Protein AF-A0A522NFS5-F1 (afdb_monomer_lite)

Secondary structure (DSSP, 8-state):
-PPPEEESS--HHHHHHSPEEEEEEPPB-SSS-B-PPTT-----TTPBSS---TTEEEEESS-----SS----S-----EEEEEEEB-HHHHHSS-------GGGHHHHHHTT-B---SGGG-S-EEEEEEEESPPBPTT---

Radius of gyration: 15.47 Å; chains: 1; bounding box: 40×34×40 Å

Sequence (143 aa):
MLTPHAIDDPDPQLLAQAPPFYVLSFPSDGHGGWVLPTGYSPQCDPCLGVPVPPYHDHLLTGAPGLGTQGTSGRDYTAPWRIVLMVYSPSYVSGGQFVPVTSDEDLPAAIAAHEFLPIGPGGSAELPLPVVLICPLVSPSASR

Structure (mmCIF, N/CA/C/O backbone):
data_AF-A0A522NFS5-F1
#
_entry.id   AF-A0A522NFS5-F1
#
loop_
_atom_site.group_PDB
_atom_site.id
_atom_site.type_symbol
_atom_site.label_atom_id
_atom_site.label_alt_id
_atom_site.label_comp_id
_atom_site.label_asym_id
_atom_site.label_entity_id
_atom_site.label_seq_id
_atom_site.pdbx_PDB_ins_code
_atom_site.Cartn_x
_atom_site.Cartn_y
_atom_site.Cartn_z
_atom_site.occupancy
_atom_site.B_iso_or_equiv
_atom_site.auth_seq_id
_atom_site.auth_comp_id
_atom_site.auth_asym_id
_ato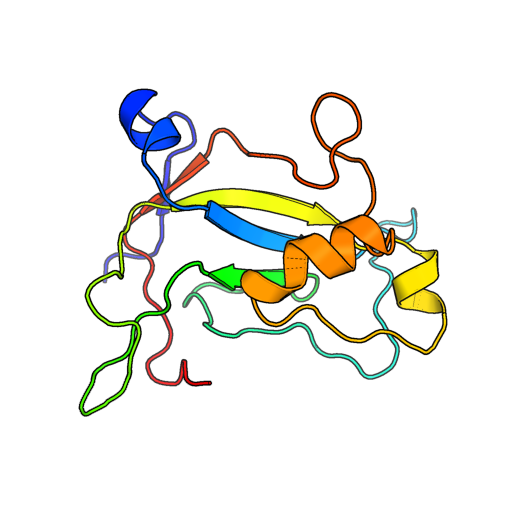m_site.auth_atom_id
_atom_site.pdbx_PDB_model_num
ATOM 1 N N . MET A 1 1 ? -26.521 8.539 1.605 1.00 44.56 1 MET A N 1
ATOM 2 C CA . MET A 1 1 ? -25.493 7.495 1.802 1.00 44.56 1 MET A CA 1
ATOM 3 C C . MET A 1 1 ? -24.297 8.162 2.453 1.00 44.56 1 MET A C 1
ATOM 5 O O . MET A 1 1 ? -23.943 9.244 2.006 1.00 44.56 1 MET A O 1
ATOM 9 N N . LEU A 1 2 ? -23.747 7.583 3.521 1.00 50.16 2 LEU A N 1
ATOM 10 C CA . LEU A 1 2 ? -22.490 8.045 4.112 1.00 50.16 2 LEU A CA 1
ATOM 11 C C . LEU A 1 2 ? -21.360 7.561 3.201 1.00 50.16 2 LEU A C 1
ATOM 13 O O . LEU A 1 2 ? -21.224 6.359 2.989 1.00 50.16 2 LEU A O 1
ATOM 17 N N . THR A 1 3 ? -20.625 8.485 2.594 1.00 55.72 3 THR A N 1
ATOM 18 C CA . THR A 1 3 ? -19.422 8.165 1.821 1.00 55.72 3 THR A CA 1
ATOM 19 C C . THR A 1 3 ? -18.258 7.879 2.775 1.00 55.72 3 THR A C 1
ATOM 21 O O . THR A 1 3 ? -18.253 8.420 3.889 1.00 55.72 3 THR A O 1
ATOM 24 N N . PRO A 1 4 ? -17.264 7.068 2.363 1.00 65.94 4 PRO A N 1
ATOM 25 C CA . PRO A 1 4 ? -16.008 6.969 3.098 1.00 65.94 4 PRO A CA 1
ATOM 26 C C . PRO A 1 4 ? -15.458 8.374 3.343 1.00 65.94 4 PRO A C 1
ATOM 28 O O . PRO A 1 4 ? -15.488 9.211 2.437 1.00 65.94 4 PRO A O 1
ATOM 31 N N . HIS A 1 5 ? -15.003 8.647 4.561 1.00 72.00 5 HIS A N 1
ATOM 32 C CA . HIS A 1 5 ? -14.402 9.935 4.889 1.00 72.00 5 HIS A CA 1
ATOM 33 C C . HIS A 1 5 ? -13.137 9.756 5.712 1.00 72.00 5 HIS A C 1
ATOM 35 O O . HIS A 1 5 ? -13.053 8.884 6.579 1.00 72.00 5 HIS A O 1
ATOM 41 N N . ALA A 1 6 ? -12.151 10.582 5.383 1.00 81.88 6 ALA A N 1
ATOM 42 C CA . ALA A 1 6 ? -10.896 10.682 6.097 1.00 81.88 6 ALA A CA 1
ATOM 43 C C . ALA A 1 6 ? -11.047 11.663 7.264 1.00 81.88 6 ALA A C 1
ATOM 45 O O . ALA A 1 6 ? -11.674 12.716 7.128 1.00 81.88 6 ALA A O 1
ATOM 46 N N . ILE A 1 7 ? -10.474 11.299 8.405 1.00 84.38 7 ILE A N 1
ATOM 47 C CA . ILE A 1 7 ? -10.202 12.208 9.512 1.00 84.38 7 ILE A CA 1
ATOM 48 C C . ILE A 1 7 ? -8.702 12.493 9.473 1.00 84.38 7 ILE A C 1
ATOM 50 O O . ILE A 1 7 ? -7.911 11.588 9.739 1.00 84.38 7 ILE A O 1
ATOM 54 N N . ASP A 1 8 ? -8.332 13.729 9.137 1.00 84.50 8 ASP A N 1
ATOM 55 C CA . ASP A 1 8 ? -6.932 14.153 8.962 1.00 84.50 8 ASP A CA 1
ATOM 56 C C . ASP A 1 8 ? -6.224 14.521 10.282 1.00 84.50 8 ASP A C 1
ATOM 58 O O . ASP A 1 8 ? -5.010 14.706 10.302 1.00 84.50 8 ASP A O 1
ATOM 62 N N . ASP A 1 9 ? -6.981 14.627 11.380 1.00 85.75 9 ASP A N 1
ATOM 63 C CA . ASP A 1 9 ? -6.484 14.829 12.750 1.00 85.75 9 ASP A CA 1
ATOM 64 C C . ASP A 1 9 ? -7.288 13.948 13.731 1.00 85.75 9 ASP A C 1
ATOM 66 O O . ASP A 1 9 ? -8.177 14.425 14.446 1.00 85.75 9 ASP A O 1
ATOM 70 N N . PRO A 1 10 ? -7.110 12.616 13.667 1.00 86.88 10 PRO A N 1
ATOM 71 C CA . PRO A 1 10 ? -7.848 11.683 14.504 1.00 86.88 10 PRO A CA 1
ATOM 72 C C . PRO A 1 10 ? -7.355 11.730 15.952 1.00 86.88 10 PRO A C 1
ATOM 74 O O . PRO A 1 10 ? -6.192 12.025 16.225 1.00 86.88 10 PRO A O 1
ATOM 77 N N . ASP A 1 11 ? -8.224 11.340 16.889 1.00 90.88 11 ASP A N 1
ATOM 78 C CA . ASP A 1 11 ? -7.799 11.090 18.266 1.00 90.88 11 ASP A CA 1
ATOM 79 C C . ASP A 1 11 ? -6.581 10.131 18.284 1.00 90.88 11 ASP A C 1
ATOM 81 O O . ASP A 1 11 ? -6.603 9.100 17.601 1.00 90.88 11 ASP A O 1
ATOM 85 N N . PRO A 1 12 ? -5.509 10.425 19.046 1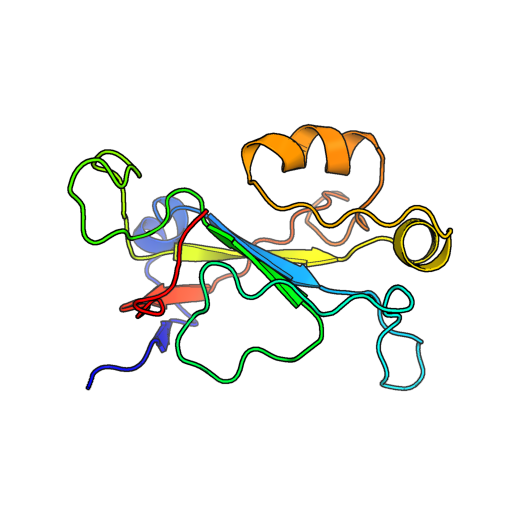.00 89.75 12 PRO A N 1
ATOM 86 C CA . PRO A 1 12 ? -4.301 9.605 19.024 1.00 89.75 12 PRO A CA 1
ATOM 87 C C . PRO A 1 12 ? -4.520 8.145 19.437 1.00 89.75 12 PRO A C 1
ATOM 89 O O . PRO A 1 12 ? -3.823 7.262 18.935 1.00 89.75 12 PRO A O 1
ATOM 92 N N . GLN A 1 13 ? -5.471 7.864 20.338 1.00 88.12 13 GLN A N 1
ATOM 93 C CA . GLN A 1 13 ? -5.798 6.485 20.709 1.00 88.12 13 GLN A CA 1
ATOM 94 C C . GLN A 1 13 ? -6.536 5.778 19.577 1.00 88.12 13 GLN A C 1
ATOM 96 O O . GLN A 1 13 ? -6.249 4.611 19.311 1.00 88.12 13 GLN A O 1
ATOM 101 N N . LEU A 1 14 ? -7.426 6.487 18.876 1.00 86.06 14 LEU A N 1
ATOM 102 C CA . LEU A 1 14 ? -8.085 5.969 17.680 1.00 86.06 14 LEU A CA 1
ATOM 103 C C . LEU A 1 14 ? -7.065 5.595 16.600 1.00 86.06 14 LEU A C 1
ATOM 105 O O . LEU A 1 14 ? -7.097 4.478 16.090 1.00 86.06 14 LEU A O 1
ATOM 109 N N . LEU A 1 15 ? -6.127 6.496 16.294 1.00 87.69 15 LEU A N 1
ATOM 110 C CA . LEU A 1 15 ? -5.072 6.254 15.306 1.00 87.69 15 LEU A CA 1
ATOM 111 C C . LEU A 1 15 ? -4.172 5.069 15.692 1.00 87.69 15 LEU A C 1
ATOM 113 O O . LEU A 1 15 ? -3.775 4.295 14.825 1.00 87.69 15 LEU A O 1
ATOM 117 N N . ALA A 1 16 ? -3.852 4.916 16.980 1.00 86.50 16 ALA A N 1
ATOM 118 C CA . ALA A 1 16 ? -2.985 3.844 17.469 1.00 86.50 16 ALA A CA 1
ATOM 119 C C . ALA A 1 16 ? -3.652 2.457 17.462 1.00 86.50 16 ALA A C 1
ATOM 121 O O . ALA A 1 16 ? -2.955 1.450 17.350 1.00 86.50 16 ALA A O 1
ATOM 122 N N . GLN A 1 17 ? -4.978 2.399 17.609 1.00 85.50 17 GLN A N 1
ATOM 123 C CA . GLN A 1 17 ? -5.742 1.146 17.668 1.00 85.50 17 GLN A CA 1
ATOM 124 C C . GLN A 1 17 ? -6.313 0.723 16.311 1.00 85.50 17 GLN A C 1
ATOM 126 O O . GLN A 1 17 ? -6.649 -0.446 16.131 1.00 85.50 17 GLN A O 1
ATOM 131 N N . ALA A 1 18 ? -6.430 1.659 15.370 1.00 85.38 18 ALA A N 1
ATOM 132 C CA . ALA A 1 18 ? -6.937 1.397 14.034 1.00 85.38 18 ALA A CA 1
ATOM 133 C C . ALA A 1 18 ? -6.055 0.369 13.288 1.00 85.38 18 ALA A C 1
ATOM 135 O O . ALA A 1 18 ? -4.829 0.550 13.213 1.00 85.38 18 ALA A O 1
ATOM 136 N N . PRO A 1 19 ? -6.637 -0.689 12.690 1.00 83.50 19 PRO A N 1
ATOM 137 C CA . PRO A 1 19 ? -5.882 -1.601 11.838 1.00 83.50 19 PRO A CA 1
ATOM 138 C C . PRO A 1 19 ? -5.334 -0.864 10.611 1.00 83.50 19 PRO A C 1
ATOM 140 O O . PRO A 1 19 ? -5.928 0.135 10.180 1.00 83.50 19 PRO A O 1
ATOM 143 N N . PRO A 1 20 ? -4.209 -1.321 10.039 1.00 85.50 20 PRO A N 1
ATOM 144 C CA . PRO A 1 20 ? -3.663 -0.707 8.845 1.00 85.50 20 PRO A CA 1
ATOM 145 C C . PRO A 1 20 ? -4.520 -1.017 7.610 1.00 85.50 20 PRO A C 1
ATOM 147 O O . PRO A 1 20 ? -4.948 -2.140 7.362 1.00 85.50 20 PRO A O 1
ATOM 150 N N . PHE A 1 21 ? -4.718 0.014 6.804 1.00 83.81 21 PHE A N 1
ATOM 151 C CA . PHE A 1 21 ? -5.150 -0.072 5.421 1.00 83.81 21 PHE A CA 1
ATOM 152 C C . PHE A 1 21 ? -3.967 0.347 4.558 1.00 83.81 21 PHE A C 1
ATOM 154 O O . PHE A 1 21 ? -3.519 1.496 4.631 1.00 83.81 21 PHE A O 1
ATOM 161 N N . TYR A 1 22 ? -3.438 -0.584 3.774 1.00 86.69 22 TYR A N 1
ATOM 162 C CA . TYR A 1 22 ? -2.272 -0.319 2.950 1.00 86.69 22 TYR A CA 1
ATOM 163 C C . TYR A 1 22 ? -2.686 0.204 1.580 1.00 86.69 22 TYR A C 1
ATOM 165 O O . TYR A 1 22 ? -3.536 -0.375 0.902 1.00 86.69 22 TYR A O 1
ATOM 173 N N . VAL A 1 23 ? -2.034 1.284 1.166 1.00 87.69 23 VAL A N 1
ATOM 174 C CA . VAL A 1 23 ? -2.084 1.820 -0.193 1.00 87.69 23 VAL A CA 1
ATOM 175 C C . VAL A 1 23 ? -0.726 1.542 -0.824 1.00 87.69 23 VAL A C 1
ATOM 177 O O . VAL A 1 23 ? 0.275 2.111 -0.391 1.00 87.69 23 VAL A O 1
ATOM 180 N N . LEU A 1 24 ? -0.674 0.664 -1.825 1.00 89.44 24 LEU A N 1
ATOM 181 C CA . LEU A 1 24 ? 0.560 0.329 -2.536 1.00 89.44 24 LEU A CA 1
ATOM 182 C C . LEU A 1 24 ? 0.613 1.118 -3.840 1.00 89.44 24 LEU A C 1
ATOM 184 O O . LEU A 1 24 ? -0.034 0.774 -4.824 1.00 89.44 24 LEU A O 1
ATOM 188 N N . SER A 1 25 ? 1.360 2.212 -3.844 1.00 89.38 25 SER A N 1
ATOM 189 C CA . SER A 1 25 ? 1.482 3.097 -4.997 1.00 89.38 25 SER A CA 1
ATOM 190 C C . SER A 1 25 ? 2.569 2.637 -5.959 1.00 89.38 25 SER A C 1
ATOM 192 O O . SER A 1 25 ? 3.599 2.080 -5.571 1.00 89.38 25 SER A O 1
ATOM 194 N N . PHE A 1 26 ? 2.381 2.970 -7.231 1.00 90.19 26 PHE A N 1
ATOM 195 C CA . PHE A 1 26 ? 3.446 2.900 -8.223 1.00 90.19 26 PHE A CA 1
ATOM 196 C C . PHE A 1 26 ? 4.418 4.076 -8.062 1.00 90.19 26 PHE A C 1
ATOM 198 O O . PHE A 1 26 ? 4.035 5.112 -7.510 1.00 90.19 26 PHE A O 1
ATOM 205 N N . PRO A 1 27 ? 5.682 3.945 -8.493 1.00 89.62 27 PRO A N 1
ATOM 206 C CA . PRO A 1 27 ? 6.627 5.048 -8.440 1.00 89.62 27 PRO A CA 1
ATOM 207 C C . PRO A 1 27 ? 6.332 6.077 -9.539 1.00 89.62 27 PRO A C 1
ATOM 209 O O . PRO A 1 27 ? 5.826 5.741 -10.611 1.00 89.62 27 PRO A O 1
ATOM 212 N N . SER A 1 28 ? 6.672 7.342 -9.285 1.00 84.62 28 SER A N 1
ATOM 213 C CA . SER A 1 28 ? 6.578 8.392 -10.304 1.00 84.62 28 SER A CA 1
ATOM 214 C C . SER A 1 28 ? 7.654 8.216 -11.379 1.00 84.62 28 SER A C 1
ATOM 216 O O . SER A 1 28 ? 8.772 7.793 -11.086 1.00 84.62 28 SER A O 1
ATOM 218 N N . ASP A 1 29 ? 7.333 8.599 -12.614 1.00 82.50 29 ASP A N 1
ATOM 219 C CA . ASP A 1 29 ? 8.295 8.697 -13.718 1.00 82.50 29 ASP A CA 1
ATOM 220 C C . ASP A 1 29 ? 9.164 9.974 -13.674 1.00 82.50 29 ASP A C 1
ATOM 222 O O . ASP A 1 29 ? 10.019 10.170 -14.534 1.00 82.50 29 ASP A O 1
ATOM 226 N N . GLY A 1 30 ? 8.951 10.858 -12.688 1.00 79.50 30 GLY A N 1
ATOM 227 C CA . GLY A 1 30 ? 9.652 12.142 -12.564 1.00 79.50 30 GLY A CA 1
ATOM 228 C C . GLY A 1 30 ? 9.128 13.254 -13.485 1.00 79.50 30 GLY A C 1
ATOM 229 O O . GLY A 1 30 ? 9.619 14.381 -13.425 1.00 79.50 30 GLY A O 1
ATOM 230 N N . HIS A 1 31 ? 8.109 12.971 -14.297 1.00 79.75 31 HIS A N 1
ATOM 231 C CA . HIS A 1 31 ? 7.497 13.876 -15.274 1.00 79.75 31 HIS A CA 1
ATOM 232 C C . HIS A 1 31 ? 5.997 14.102 -15.028 1.00 79.75 31 HIS A C 1
ATOM 234 O O . HIS A 1 31 ? 5.295 14.649 -15.878 1.00 79.75 31 HIS A O 1
ATOM 240 N N . GLY A 1 32 ? 5.509 13.724 -13.844 1.00 70.56 32 GLY A N 1
ATOM 241 C CA . GLY A 1 32 ? 4.100 13.839 -13.464 1.00 70.56 32 GLY A CA 1
ATOM 242 C C . GLY A 1 32 ? 3.253 12.626 -13.855 1.00 70.56 32 GLY A C 1
ATOM 243 O O . GLY A 1 32 ? 2.040 12.655 -13.655 1.00 70.56 32 GLY A O 1
ATOM 244 N N . GLY A 1 33 ? 3.877 11.572 -14.383 1.00 79.50 33 GLY A N 1
ATOM 245 C CA . GLY A 1 33 ? 3.274 10.268 -14.607 1.00 79.50 33 GLY A CA 1
ATOM 246 C C . GLY A 1 33 ? 3.720 9.228 -13.578 1.00 79.50 33 GLY A C 1
ATOM 247 O O . GLY A 1 33 ? 4.469 9.502 -12.630 1.00 79.50 33 GLY A O 1
ATOM 248 N N . TRP A 1 34 ? 3.231 8.009 -13.788 1.00 81.88 34 TRP A N 1
ATOM 249 C CA . TRP A 1 34 ? 3.491 6.839 -12.957 1.00 81.88 34 TRP A CA 1
ATOM 250 C C . TRP A 1 34 ? 4.082 5.728 -13.812 1.00 81.88 34 TRP A C 1
ATOM 252 O O . TRP A 1 34 ? 3.642 5.495 -14.940 1.00 81.88 34 TRP A O 1
ATOM 262 N N . VAL A 1 35 ? 5.062 5.020 -13.264 1.00 84.06 35 VAL A N 1
ATOM 263 C CA . VAL A 1 35 ? 5.615 3.825 -13.895 1.00 84.06 35 VAL A CA 1
ATOM 264 C C . VAL A 1 35 ? 4.676 2.670 -13.580 1.00 84.06 35 VAL A C 1
ATOM 266 O O . VAL A 1 35 ? 4.641 2.194 -12.450 1.00 84.06 35 VAL A O 1
ATOM 269 N N . LEU A 1 36 ? 3.902 2.234 -14.572 1.00 82.06 36 LEU A N 1
ATOM 270 C CA . LEU A 1 36 ? 3.021 1.077 -14.449 1.00 82.06 36 LEU A CA 1
ATOM 271 C C . LEU A 1 36 ? 3.667 -0.170 -15.069 1.00 82.06 36 LEU A C 1
ATOM 273 O O . LEU A 1 36 ? 4.301 -0.065 -16.127 1.00 82.06 36 LEU A O 1
ATOM 277 N N . PRO A 1 37 ? 3.480 -1.359 -14.470 1.00 83.75 37 PRO A N 1
ATOM 278 C CA . PRO A 1 37 ? 3.838 -2.605 -15.125 1.00 83.75 37 PRO A CA 1
ATOM 279 C C . PRO A 1 37 ? 3.031 -2.755 -16.420 1.00 83.75 37 PRO A C 1
ATOM 281 O O . PRO A 1 37 ? 1.833 -2.468 -16.476 1.00 83.75 37 PRO A O 1
ATOM 284 N N . THR A 1 38 ? 3.685 -3.202 -17.491 1.00 81.56 38 THR A N 1
ATOM 285 C CA . THR A 1 38 ? 3.029 -3.329 -18.800 1.00 81.56 38 THR A CA 1
ATOM 286 C C . THR A 1 38 ? 1.878 -4.332 -18.730 1.00 81.56 38 THR A C 1
ATOM 288 O O . THR A 1 38 ? 2.081 -5.483 -18.357 1.00 81.56 38 THR A O 1
ATOM 291 N N . GLY A 1 39 ? 0.674 -3.905 -19.120 1.00 77.06 39 GLY A N 1
ATOM 292 C CA . GLY A 1 39 ? -0.522 -4.756 -19.137 1.00 77.06 39 GLY A CA 1
ATOM 293 C C . GLY A 1 39 ? -1.159 -5.002 -17.766 1.00 77.06 39 GLY A C 1
ATOM 294 O O . GLY A 1 39 ? -2.161 -5.711 -17.698 1.00 77.06 39 GLY A O 1
ATOM 295 N N . TYR A 1 40 ? -0.619 -4.411 -16.696 1.00 79.38 40 TYR A N 1
ATOM 296 C CA . TYR A 1 40 ? -1.211 -4.478 -15.368 1.00 79.38 40 TYR A CA 1
ATOM 297 C C . TYR A 1 40 ? -2.249 -3.370 -15.173 1.00 79.38 40 TYR A C 1
ATOM 299 O O . TYR A 1 40 ? -2.009 -2.206 -15.496 1.00 79.38 40 TYR A O 1
ATOM 307 N N . SER A 1 41 ? -3.397 -3.745 -14.616 1.00 76.88 41 SER A N 1
ATOM 308 C CA . SER A 1 41 ? -4.386 -2.811 -14.085 1.00 76.88 41 SER A CA 1
ATOM 309 C C . SER A 1 41 ? -4.329 -2.902 -12.564 1.00 76.88 41 SER A C 1
ATOM 311 O O . SER A 1 41 ? -4.437 -4.023 -12.065 1.00 76.88 41 SER A O 1
ATOM 313 N N . PRO A 1 42 ? -4.206 -1.779 -11.835 1.00 74.88 42 PRO A N 1
ATOM 314 C CA . PRO A 1 42 ? -4.169 -1.808 -10.380 1.00 74.88 42 PRO A CA 1
ATOM 315 C C . PRO A 1 42 ? -5.339 -2.543 -9.754 1.00 74.88 42 PRO A C 1
ATOM 317 O O . PRO A 1 42 ? -6.473 -2.496 -10.248 1.00 74.88 42 PRO A O 1
ATOM 320 N N . GLN A 1 43 ? -5.029 -3.235 -8.665 1.00 71.12 43 GLN A N 1
ATOM 321 C CA . GLN A 1 43 ? -5.979 -4.017 -7.916 1.00 71.12 43 GLN A CA 1
ATOM 322 C C . GLN A 1 43 ? -6.965 -3.075 -7.237 1.00 71.12 43 GLN A C 1
ATOM 324 O O . GLN A 1 43 ? -6.617 -2.113 -6.552 1.00 71.12 43 GLN A O 1
ATOM 329 N N . CYS A 1 44 ? -8.233 -3.404 -7.410 1.00 65.19 44 CYS A N 1
ATOM 330 C CA . CYS A 1 44 ? -9.333 -2.778 -6.706 1.00 65.19 44 CYS A CA 1
ATOM 331 C C . CYS A 1 44 ? -10.034 -3.877 -5.908 1.00 65.19 44 CYS A C 1
ATOM 333 O O . CYS A 1 44 ? -11.192 -4.197 -6.155 1.00 65.19 44 CYS A O 1
ATOM 335 N N . ASP A 1 45 ? -9.306 -4.529 -5.000 1.00 54.59 45 ASP A N 1
ATOM 336 C CA . ASP A 1 45 ? -9.861 -5.623 -4.209 1.00 54.59 45 ASP A CA 1
ATOM 337 C C . ASP A 1 45 ? -9.401 -5.591 -2.744 1.00 54.59 45 ASP A C 1
ATOM 339 O O . ASP A 1 45 ? -8.223 -5.807 -2.466 1.00 54.59 45 ASP A O 1
ATOM 343 N N . PRO A 1 46 ? -10.322 -5.342 -1.797 1.00 55.00 46 PRO A N 1
ATOM 344 C CA . PRO A 1 46 ? -11.665 -4.805 -2.009 1.00 55.00 46 PRO A CA 1
ATOM 345 C C . PRO A 1 46 ? -11.657 -3.373 -2.574 1.00 55.00 46 PRO A C 1
ATOM 347 O O . PRO A 1 46 ? -10.957 -2.489 -2.079 1.00 55.00 46 PRO A O 1
ATOM 350 N N . CYS A 1 47 ? -12.516 -3.101 -3.562 1.00 61.62 47 CYS A N 1
ATOM 351 C CA . CYS A 1 47 ? -12.784 -1.732 -4.010 1.00 61.62 47 CYS A CA 1
ATOM 352 C C . CYS A 1 47 ? -13.455 -0.914 -2.899 1.00 61.62 47 CYS A C 1
ATOM 354 O O . CYS A 1 47 ? -14.562 -1.246 -2.459 1.00 61.62 47 CYS A O 1
ATOM 356 N N . LEU A 1 48 ? -12.856 0.222 -2.542 1.00 63.22 48 LEU A N 1
ATOM 357 C CA . LEU A 1 48 ? -13.570 1.310 -1.878 1.00 63.22 48 LEU A CA 1
ATOM 358 C C . LEU A 1 48 ? -14.455 2.004 -2.922 1.00 63.22 48 LEU A C 1
ATOM 360 O O . LEU A 1 48 ? -13.985 2.304 -4.014 1.00 63.22 48 LEU A O 1
ATOM 364 N N . GLY A 1 49 ? -15.727 2.272 -2.613 1.00 53.31 49 GLY A N 1
ATOM 365 C CA . GLY A 1 49 ? -16.701 2.894 -3.534 1.00 53.31 49 GLY A CA 1
ATOM 366 C C . GLY A 1 49 ? -16.425 4.358 -3.935 1.00 53.31 49 GLY A C 1
ATOM 367 O O . GLY A 1 49 ? -17.359 5.097 -4.240 1.00 53.31 49 GLY A O 1
ATOM 368 N N . VAL A 1 50 ? -15.170 4.798 -3.893 1.00 51.09 50 VAL A N 1
ATOM 369 C CA . VAL A 1 50 ? -14.673 6.100 -4.353 1.00 51.09 50 VAL A CA 1
ATOM 370 C C . VAL A 1 50 ? -13.907 5.903 -5.666 1.00 51.09 50 VAL A C 1
ATOM 372 O O . VAL A 1 50 ? -13.457 4.790 -5.930 1.00 51.09 50 VAL A O 1
ATOM 375 N N . PRO A 1 51 ? -13.743 6.932 -6.517 1.00 45.81 51 PRO A N 1
ATOM 376 C CA . PRO A 1 51 ? -12.830 6.835 -7.650 1.00 45.81 51 PRO A CA 1
ATOM 377 C C . PRO A 1 51 ? -11.416 6.586 -7.115 1.00 45.81 51 PRO A C 1
ATOM 379 O O . PRO A 1 51 ? -10.742 7.510 -6.668 1.00 45.81 51 PRO A O 1
ATOM 382 N N . VAL A 1 52 ? -11.004 5.319 -7.110 1.00 52.38 52 VAL A N 1
ATOM 383 C CA . VAL A 1 52 ? -9.653 4.891 -6.760 1.00 52.38 52 VAL A CA 1
ATOM 384 C C . VAL A 1 52 ? -8.724 5.464 -7.832 1.00 52.38 52 VAL A C 1
ATOM 386 O O . VAL A 1 52 ? -8.948 5.200 -9.018 1.00 52.38 52 VAL A O 1
ATOM 389 N N . PRO A 1 53 ? -7.733 6.302 -7.479 1.00 54.78 53 PRO A N 1
ATOM 390 C CA . PRO A 1 53 ? -6.712 6.726 -8.426 1.00 54.78 53 PRO A CA 1
ATOM 391 C C . PRO A 1 53 ? -6.134 5.499 -9.145 1.00 54.78 53 PRO A C 1
ATOM 393 O O . PRO A 1 53 ? -5.796 4.526 -8.477 1.00 54.78 53 PRO A O 1
ATOM 396 N N . PRO A 1 54 ? -5.990 5.511 -10.481 1.00 60.97 54 PRO A N 1
ATOM 397 C CA . PRO A 1 54 ? -5.657 4.315 -11.261 1.00 60.97 54 PRO A CA 1
ATOM 398 C C . PRO A 1 54 ? -4.174 3.917 -11.149 1.00 60.97 54 PRO A C 1
ATOM 400 O O . PRO A 1 54 ? -3.610 3.384 -12.097 1.00 60.97 54 PRO A O 1
ATOM 403 N N . TYR A 1 55 ? -3.522 4.220 -10.023 1.00 74.31 55 TYR A N 1
ATOM 404 C CA . TYR A 1 55 ? -2.077 4.100 -9.825 1.00 74.31 55 TYR A CA 1
ATOM 405 C C . TYR A 1 55 ? -1.705 3.584 -8.426 1.00 74.31 55 TYR A C 1
ATOM 407 O O . TYR A 1 55 ? -0.603 3.854 -7.945 1.00 74.31 55 TYR A O 1
ATOM 415 N N . HIS A 1 56 ? -2.598 2.851 -7.763 1.00 81.50 56 HIS A N 1
ATOM 416 C CA . HIS A 1 56 ? -2.252 2.110 -6.555 1.00 81.50 56 HIS A CA 1
ATOM 417 C C . HIS A 1 56 ? -3.169 0.916 -6.322 1.00 81.50 56 HIS A C 1
ATOM 419 O O . HIS A 1 56 ? -4.312 0.896 -6.773 1.00 81.50 56 HIS A O 1
ATOM 425 N N . ASP A 1 57 ? -2.645 -0.032 -5.561 1.00 81.56 57 ASP A N 1
ATOM 426 C CA . ASP A 1 57 ? -3.354 -1.187 -5.043 1.00 81.56 57 ASP A CA 1
ATOM 427 C C . ASP A 1 57 ? -3.795 -0.923 -3.594 1.00 81.56 57 ASP A C 1
ATOM 429 O O . ASP A 1 57 ? -3.175 -0.138 -2.868 1.00 81.56 57 ASP A O 1
ATOM 433 N N . HIS A 1 58 ? -4.857 -1.593 -3.151 1.00 80.00 58 HIS A N 1
ATOM 434 C CA . HIS A 1 58 ? -5.328 -1.539 -1.766 1.00 80.00 58 HIS A CA 1
ATOM 435 C C . HIS A 1 58 ? -5.195 -2.895 -1.091 1.00 80.00 58 HIS A C 1
ATOM 437 O O . HIS A 1 58 ? -5.670 -3.879 -1.648 1.00 80.00 58 HIS A O 1
ATOM 443 N N . LEU A 1 59 ? -4.627 -2.948 0.114 1.00 77.81 59 LEU A N 1
ATOM 444 C CA . LEU A 1 59 ? -4.678 -4.140 0.962 1.00 77.81 59 LEU A CA 1
ATOM 445 C C . LEU A 1 59 ? -5.352 -3.820 2.287 1.00 77.81 59 LEU A C 1
ATOM 447 O O . LEU A 1 59 ? -4.991 -2.870 2.985 1.00 77.81 59 LEU A O 1
ATOM 451 N N . LEU A 1 60 ? -6.335 -4.644 2.637 1.00 73.12 60 LEU A N 1
ATOM 452 C CA . LEU A 1 60 ? -7.051 -4.555 3.899 1.00 73.12 60 LEU A CA 1
ATOM 453 C C . LEU A 1 60 ? -6.640 -5.714 4.789 1.00 73.12 60 LEU A C 1
ATOM 455 O O . LEU A 1 60 ? -6.777 -6.873 4.399 1.00 73.12 60 LEU A O 1
ATOM 459 N N . THR A 1 61 ? -6.267 -5.404 6.026 1.00 68.50 61 THR A N 1
ATOM 460 C CA . THR A 1 61 ? -6.191 -6.412 7.081 1.00 68.50 61 THR A CA 1
ATOM 461 C C . THR A 1 61 ? -7.625 -6.752 7.518 1.00 68.50 61 THR A C 1
ATOM 463 O O . THR A 1 61 ? -8.200 -6.079 8.374 1.00 68.50 61 THR A O 1
ATOM 466 N N . GLY A 1 62 ? -8.244 -7.740 6.859 1.00 57.97 62 GLY A N 1
ATOM 467 C CA . GLY A 1 62 ? -9.633 -8.170 7.091 1.00 57.97 62 GLY A CA 1
ATOM 468 C C . GLY A 1 62 ? -10.670 -7.469 6.195 1.00 57.97 62 GLY A C 1
ATOM 469 O O . GLY A 1 62 ? -11.046 -6.321 6.423 1.00 57.97 62 GLY A O 1
ATOM 470 N N . ALA A 1 63 ? -11.178 -8.170 5.173 1.00 52.38 63 ALA A N 1
ATOM 471 C CA . ALA A 1 63 ? -12.152 -7.627 4.216 1.00 52.38 63 ALA A CA 1
ATOM 472 C C . ALA A 1 63 ? -13.622 -7.863 4.641 1.00 52.38 63 ALA A C 1
ATOM 474 O O . ALA A 1 63 ? -13.934 -8.906 5.226 1.00 52.38 63 ALA A O 1
ATOM 475 N N . PRO A 1 64 ? -14.555 -6.942 4.330 1.00 46.19 64 PRO A N 1
ATOM 476 C CA . PRO A 1 64 ? -15.983 -7.144 4.558 1.00 46.19 64 PRO A CA 1
ATOM 477 C C . PRO A 1 64 ? -16.581 -8.085 3.506 1.00 46.19 64 PRO A C 1
ATOM 479 O O . PRO A 1 64 ? -16.601 -7.781 2.318 1.00 46.19 64 PRO A O 1
ATOM 482 N N . GLY A 1 65 ? -17.124 -9.210 3.963 1.00 47.22 65 GLY A N 1
ATOM 483 C CA . GLY A 1 65 ? -17.992 -10.078 3.173 1.00 47.22 65 GLY A CA 1
ATOM 484 C C . GLY A 1 65 ? -19.396 -10.122 3.771 1.00 47.22 65 GLY A C 1
ATOM 485 O O . GLY A 1 65 ? -19.565 -10.165 4.990 1.00 47.22 65 GLY A O 1
ATOM 486 N N . LEU A 1 66 ? -20.423 -10.146 2.920 1.00 43.56 66 LEU A N 1
ATOM 487 C CA . LEU A 1 66 ? -21.756 -10.604 3.314 1.00 43.56 66 LEU A CA 1
ATOM 488 C C . LEU A 1 66 ? -21.705 -12.144 3.282 1.00 43.56 66 LEU A C 1
ATOM 490 O O . LEU A 1 66 ? -21.646 -12.724 2.205 1.00 43.56 66 LEU A O 1
ATOM 494 N N . GLY A 1 67 ? -21.612 -12.808 4.442 1.00 44.34 67 GLY A N 1
ATOM 495 C CA . GLY A 1 67 ? -21.329 -14.255 4.560 1.00 44.34 67 GLY A CA 1
ATOM 496 C C . GLY A 1 67 ? -22.228 -15.196 3.724 1.00 44.34 67 GLY A C 1
ATOM 497 O O . GLY A 1 67 ? -23.295 -14.819 3.258 1.00 44.34 67 GLY A O 1
ATOM 498 N N . THR A 1 68 ? -21.836 -16.462 3.518 1.00 46.41 68 THR A N 1
ATOM 499 C CA . THR A 1 68 ? -22.285 -17.574 4.400 1.00 46.41 68 THR A CA 1
ATOM 500 C C . THR A 1 68 ? -21.187 -18.572 4.805 1.00 46.41 68 THR A C 1
ATOM 502 O O . THR A 1 68 ? -21.365 -19.299 5.773 1.00 46.41 68 THR A O 1
ATOM 505 N N . GLN A 1 69 ? -20.032 -18.539 4.145 1.00 43.19 69 GLN A N 1
ATOM 506 C CA . GLN A 1 69 ? -18.688 -18.832 4.678 1.00 43.19 69 GLN A CA 1
ATOM 507 C C . GLN A 1 69 ? -17.694 -17.869 4.003 1.00 43.19 69 GLN A C 1
ATOM 509 O O . GLN A 1 69 ? -16.591 -18.227 3.609 1.00 43.19 69 GLN A O 1
ATOM 514 N N . GLY A 1 70 ? -18.146 -16.622 3.831 1.00 43.41 70 GLY A N 1
ATOM 515 C CA . GLY A 1 70 ? -17.324 -15.478 3.466 1.00 43.41 70 GLY A CA 1
ATOM 516 C C . GLY A 1 70 ? -16.588 -14.990 4.702 1.00 43.41 70 GLY A C 1
ATOM 517 O O . GLY A 1 70 ? -17.095 -14.141 5.431 1.00 43.41 70 GLY A O 1
ATOM 518 N N . THR A 1 71 ? -15.434 -15.583 4.986 1.00 36.69 71 THR A N 1
ATOM 519 C CA . THR A 1 71 ? -14.571 -15.114 6.066 1.00 36.69 71 THR A CA 1
ATOM 520 C C . THR A 1 71 ? -13.635 -14.023 5.543 1.00 36.69 71 THR A C 1
ATOM 522 O O . THR A 1 71 ? -12.718 -14.318 4.788 1.00 36.69 71 THR A O 1
ATOM 525 N N . SER A 1 72 ? -13.763 -12.799 6.051 1.00 40.00 72 SER A N 1
ATOM 526 C CA . SER A 1 72 ? -12.983 -12.559 7.263 1.00 40.00 72 SER A CA 1
ATOM 527 C C . SER A 1 72 ? -13.863 -13.018 8.426 1.00 40.00 72 SER A C 1
ATOM 529 O O . SER A 1 72 ? -15.030 -12.639 8.535 1.00 40.00 72 SER A O 1
ATOM 531 N N . GLY A 1 73 ? -13.393 -13.970 9.229 1.00 37.94 73 GLY A N 1
ATOM 532 C CA . GLY A 1 73 ? -14.078 -14.236 10.489 1.00 37.94 73 GLY A CA 1
ATOM 533 C C . GLY A 1 73 ? -14.064 -12.943 11.307 1.00 37.94 73 GLY A C 1
ATOM 534 O O . GLY A 1 73 ? -13.059 -12.261 11.276 1.00 37.94 73 GLY A O 1
ATOM 535 N N . ARG A 1 74 ? -15.169 -12.596 11.979 1.00 42.44 74 ARG A N 1
ATOM 536 C CA . ARG A 1 74 ? -15.291 -11.664 13.129 1.00 42.44 74 ARG A CA 1
ATOM 537 C C . ARG A 1 74 ? -14.662 -10.242 13.094 1.00 42.44 74 ARG A C 1
ATOM 539 O O . ARG A 1 74 ? -15.048 -9.459 13.958 1.00 42.44 74 ARG A O 1
ATOM 546 N N . ASP A 1 75 ? -13.833 -9.853 12.123 1.00 50.66 75 ASP A N 1
ATOM 547 C CA . ASP A 1 75 ? -12.769 -8.858 12.360 1.00 50.66 75 ASP A CA 1
ATOM 548 C C . ASP A 1 75 ? -12.784 -7.631 11.426 1.00 50.66 75 ASP A C 1
ATOM 550 O O . ASP A 1 75 ? -11.817 -6.867 11.404 1.00 50.66 75 ASP A O 1
ATOM 554 N N . TYR A 1 76 ? -13.878 -7.369 10.691 1.00 54.34 76 TYR A N 1
ATOM 555 C CA . TYR A 1 76 ? -14.054 -6.055 10.053 1.00 54.34 76 TYR A CA 1
ATOM 556 C C . TYR A 1 76 ? -14.073 -4.967 11.136 1.00 54.34 76 TYR A C 1
ATOM 558 O O . TYR A 1 76 ? -15.073 -4.755 11.825 1.00 54.34 76 TYR A O 1
ATOM 566 N N . THR A 1 77 ? -12.941 -4.291 11.290 1.00 59.09 77 THR A N 1
ATOM 567 C CA . THR A 1 77 ? -12.684 -3.309 12.340 1.00 59.09 77 THR A CA 1
ATOM 568 C C . THR A 1 77 ? -12.365 -1.980 11.678 1.00 59.09 77 THR A C 1
ATOM 570 O O . THR A 1 77 ? -11.221 -1.581 11.518 1.00 59.09 77 THR A O 1
ATOM 573 N N . ALA A 1 78 ? -13.412 -1.280 11.247 1.00 65.44 78 ALA A N 1
ATOM 574 C CA . ALA A 1 78 ? -13.290 0.153 11.039 1.00 65.44 78 ALA A CA 1
ATOM 575 C C . ALA A 1 78 ? -13.265 0.835 12.421 1.00 65.44 78 ALA A C 1
ATOM 577 O O . ALA A 1 78 ? -13.993 0.410 13.326 1.00 65.44 78 ALA A O 1
ATOM 578 N N . PRO A 1 79 ? -12.482 1.903 12.591 1.00 80.44 79 PRO A N 1
ATOM 579 C CA . PRO A 1 79 ? -11.832 2.666 11.528 1.00 80.44 79 PRO A CA 1
ATOM 580 C C . PRO A 1 79 ? -10.374 2.260 11.237 1.00 80.44 79 PRO A C 1
ATOM 582 O O . PRO A 1 79 ? -9.718 1.708 12.111 1.00 80.44 79 PRO A O 1
ATOM 585 N N . TRP A 1 80 ? -9.865 2.550 10.029 1.00 84.06 80 TRP A N 1
ATOM 586 C CA . TRP A 1 80 ? -8.519 2.137 9.582 1.00 84.06 80 TRP A CA 1
ATOM 587 C C . TRP A 1 80 ? -7.532 3.288 9.506 1.00 84.06 80 TRP A C 1
ATOM 589 O O . TRP A 1 80 ? -7.883 4.364 9.035 1.00 84.06 80 TRP A O 1
ATOM 599 N N . ARG A 1 81 ? -6.274 3.043 9.866 1.00 88.69 81 ARG A N 1
ATOM 600 C CA . ARG A 1 81 ? -5.181 3.992 9.622 1.00 88.69 81 ARG A CA 1
ATOM 601 C C . ARG A 1 81 ? -4.545 3.712 8.269 1.00 88.69 81 ARG A C 1
ATOM 603 O O . ARG A 1 81 ? -4.310 2.555 7.931 1.00 88.69 81 ARG A O 1
ATOM 610 N N . ILE A 1 82 ? -4.244 4.754 7.504 1.00 87.94 82 ILE A N 1
ATOM 611 C CA . ILE A 1 82 ? -3.643 4.582 6.177 1.00 87.94 82 ILE A CA 1
ATOM 612 C C . ILE A 1 82 ? -2.133 4.373 6.315 1.00 87.94 82 ILE A C 1
ATOM 614 O O . ILE A 1 82 ? -1.448 5.143 6.990 1.00 87.94 82 ILE A O 1
ATOM 618 N N . VAL A 1 83 ? -1.606 3.353 5.643 1.00 91.38 83 VAL A N 1
ATOM 619 C CA . VAL A 1 83 ? -0.169 3.113 5.494 1.00 91.38 83 VAL A CA 1
ATOM 620 C C . VAL A 1 83 ? 0.170 3.152 4.009 1.00 91.38 83 VAL A C 1
ATOM 622 O O . VAL A 1 83 ? -0.310 2.331 3.233 1.00 91.38 83 VAL A O 1
ATOM 625 N N . LEU A 1 84 ? 0.982 4.123 3.597 1.00 91.75 84 LEU A N 1
ATOM 626 C CA . LEU A 1 84 ? 1.455 4.228 2.220 1.00 91.75 84 LEU A CA 1
ATOM 627 C C . LEU A 1 84 ? 2.719 3.386 2.039 1.00 91.75 84 LEU A C 1
ATOM 629 O O . LEU A 1 84 ? 3.640 3.443 2.855 1.00 91.75 84 LEU A O 1
ATOM 633 N N . MET A 1 85 ? 2.781 2.659 0.932 1.00 94.25 85 MET A N 1
ATOM 634 C CA . MET A 1 85 ? 3.980 1.996 0.432 1.00 94.25 85 MET A CA 1
ATOM 635 C C . MET A 1 85 ? 4.140 2.335 -1.049 1.00 94.25 85 MET A C 1
ATOM 637 O O . MET A 1 85 ? 3.157 2.608 -1.736 1.00 94.25 85 MET A O 1
ATOM 641 N N . VAL A 1 86 ? 5.371 2.346 -1.557 1.00 93.19 86 VAL A N 1
ATOM 642 C CA . VAL A 1 86 ? 5.650 2.639 -2.973 1.00 93.19 86 VAL A CA 1
ATOM 643 C C . VAL A 1 86 ? 6.522 1.533 -3.536 1.00 93.19 86 VAL A C 1
ATOM 645 O O . VAL A 1 86 ? 7.603 1.294 -3.000 1.00 93.19 86 VAL A O 1
ATOM 648 N N . TYR A 1 87 ? 6.081 0.862 -4.600 1.00 93.88 87 TYR A N 1
ATOM 649 C CA . TYR A 1 87 ? 6.900 -0.153 -5.264 1.00 93.88 87 TYR A CA 1
ATOM 650 C C . TYR A 1 87 ? 8.204 0.451 -5.801 1.00 93.88 87 TYR A C 1
ATOM 652 O O . TYR A 1 87 ? 8.250 1.598 -6.256 1.00 93.88 87 TYR A O 1
ATOM 660 N N . SER A 1 88 ? 9.281 -0.331 -5.787 1.00 93.19 88 SER A N 1
ATOM 661 C CA . SER A 1 88 ? 10.555 0.085 -6.355 1.00 93.19 88 SER A CA 1
ATOM 662 C C . SER A 1 88 ? 10.458 0.157 -7.888 1.00 93.19 88 SER A C 1
ATOM 664 O O . SER A 1 88 ? 9.891 -0.740 -8.522 1.00 93.19 88 SER A O 1
ATOM 666 N N . PRO A 1 89 ? 11.029 1.194 -8.533 1.00 91.06 89 PRO A N 1
ATOM 667 C CA . PRO A 1 89 ? 11.005 1.311 -9.991 1.00 91.06 89 PRO A CA 1
ATOM 668 C C . PRO A 1 89 ? 11.595 0.089 -10.700 1.00 91.06 89 PRO A C 1
ATOM 670 O O . PRO A 1 89 ? 11.084 -0.334 -11.736 1.00 91.06 89 PRO A O 1
ATOM 673 N N . SER A 1 90 ? 12.650 -0.503 -10.131 1.00 90.12 90 SER A N 1
ATOM 674 C CA . SER A 1 90 ? 13.299 -1.706 -10.658 1.00 90.12 90 SER A CA 1
ATOM 675 C C . SER A 1 90 ? 12.396 -2.934 -10.621 1.00 90.12 90 SER A C 1
ATOM 677 O O . SER A 1 90 ? 12.437 -3.732 -11.552 1.00 90.12 90 SER A O 1
ATOM 679 N N . TYR A 1 91 ? 11.569 -3.082 -9.583 1.00 92.00 91 TYR A N 1
ATOM 680 C CA . TYR A 1 91 ? 10.629 -4.196 -9.486 1.00 92.00 91 TYR A CA 1
ATOM 681 C C . TYR A 1 91 ? 9.517 -4.070 -10.531 1.00 92.00 91 TYR A C 1
ATOM 683 O O . TYR A 1 91 ? 9.272 -4.990 -11.310 1.00 92.00 91 TYR A O 1
ATOM 691 N N . VAL A 1 92 ? 8.921 -2.879 -10.625 1.00 90.50 92 VAL A N 1
ATOM 692 C CA . VAL A 1 92 ? 7.822 -2.593 -11.558 1.00 90.50 92 VAL A CA 1
ATOM 693 C C . VAL A 1 92 ? 8.252 -2.722 -13.024 1.00 90.50 92 VAL A C 1
ATOM 695 O O . VAL A 1 92 ? 7.522 -3.276 -13.845 1.00 90.50 92 VAL A O 1
ATOM 698 N N . SER A 1 93 ? 9.443 -2.225 -13.368 1.00 88.31 93 SER A N 1
ATOM 699 C CA . SER A 1 93 ? 9.955 -2.230 -14.749 1.00 88.31 93 SER A CA 1
ATOM 700 C C . SER A 1 93 ? 10.720 -3.503 -15.137 1.00 88.31 93 SER A C 1
ATOM 702 O O . SER A 1 93 ? 11.012 -3.700 -16.315 1.00 88.31 93 SER A O 1
ATOM 704 N N . GLY A 1 94 ? 11.018 -4.390 -14.182 1.00 84.38 94 GLY A N 1
ATOM 705 C CA . GLY A 1 94 ? 11.867 -5.571 -14.381 1.00 84.38 94 GLY A CA 1
ATOM 706 C C . GLY A 1 94 ? 11.231 -6.725 -15.166 1.00 84.38 94 GLY A C 1
ATOM 707 O O . GLY A 1 94 ? 11.887 -7.737 -15.398 1.00 84.38 94 GLY A O 1
ATOM 708 N N . GLY A 1 95 ? 9.961 -6.607 -15.568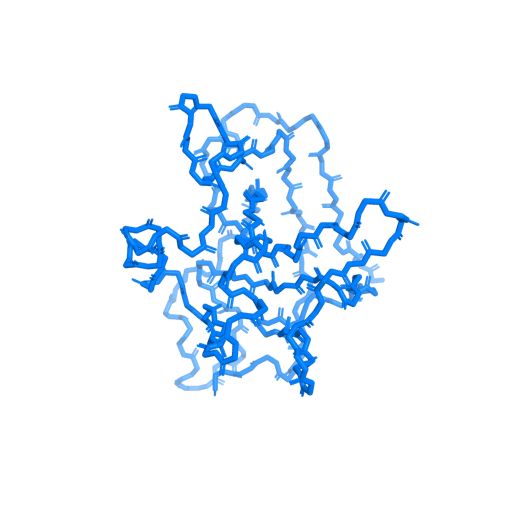 1.00 82.69 95 GLY A N 1
ATOM 709 C CA . GLY A 1 95 ? 9.248 -7.630 -16.346 1.00 82.69 95 GLY A CA 1
ATOM 710 C C . GLY A 1 95 ? 8.785 -8.855 -15.544 1.00 82.69 95 GLY A C 1
ATOM 711 O O . GLY A 1 95 ? 8.219 -9.775 -16.127 1.00 82.69 95 GLY A O 1
ATOM 712 N N . GLN A 1 96 ? 8.996 -8.864 -14.225 1.00 84.31 96 GLN A N 1
ATOM 713 C CA . GLN A 1 96 ? 8.556 -9.919 -13.299 1.00 84.31 96 GLN A CA 1
ATOM 714 C C . GLN A 1 96 ? 7.605 -9.390 -12.218 1.00 84.31 96 GLN A C 1
ATOM 716 O O . GLN A 1 96 ? 7.484 -9.997 -11.161 1.00 84.31 96 GLN A O 1
ATOM 721 N N . PHE A 1 97 ? 6.964 -8.246 -12.463 1.00 89.31 97 PHE A N 1
ATOM 722 C CA . PHE A 1 97 ? 6.056 -7.643 -11.497 1.00 89.31 97 PHE A CA 1
ATOM 723 C C . PHE A 1 97 ? 4.909 -8.601 -11.156 1.00 89.31 97 PHE A C 1
ATOM 725 O O . PHE A 1 97 ? 4.163 -9.026 -12.043 1.00 89.31 97 PHE A O 1
ATOM 732 N N . VAL A 1 98 ? 4.762 -8.889 -9.867 1.00 88.00 98 VAL A N 1
ATOM 733 C CA . VAL A 1 98 ? 3.606 -9.570 -9.291 1.00 88.00 98 VAL A CA 1
ATOM 734 C C . VAL A 1 98 ? 3.061 -8.643 -8.204 1.00 88.00 98 VAL A C 1
ATOM 736 O O . VAL A 1 98 ? 3.815 -8.262 -7.313 1.00 88.00 98 VAL A O 1
ATOM 739 N N . PRO A 1 99 ? 1.792 -8.213 -8.271 1.00 84.94 99 PRO A N 1
ATOM 740 C CA . PRO A 1 99 ? 1.243 -7.352 -7.233 1.00 84.94 99 PRO A CA 1
ATOM 741 C C . PRO A 1 99 ? 1.155 -8.111 -5.909 1.00 84.94 99 PRO A C 1
ATOM 743 O O . PRO A 1 99 ? 0.825 -9.299 -5.879 1.00 84.94 99 PRO A O 1
ATOM 746 N N . VAL A 1 100 ? 1.397 -7.411 -4.805 1.00 85.12 100 VAL A N 1
ATOM 747 C CA . VAL A 1 100 ? 1.099 -7.933 -3.473 1.00 85.12 100 VAL A CA 1
ATOM 748 C C . VAL A 1 100 ? -0.411 -7.847 -3.257 1.00 85.12 100 VAL A C 1
ATOM 750 O O . VAL A 1 100 ? -0.979 -6.757 -3.232 1.00 85.12 100 VAL A O 1
ATOM 753 N N . THR A 1 101 ? -1.055 -9.005 -3.102 1.00 77.12 101 THR A N 1
ATOM 754 C CA . THR A 1 101 ? -2.520 -9.144 -2.995 1.00 77.12 101 THR A CA 1
ATOM 755 C C . THR A 1 101 ? -3.005 -9.465 -1.578 1.00 77.12 101 THR A C 1
ATOM 757 O O . THR A 1 101 ? -4.207 -9.576 -1.346 1.00 77.12 101 THR A O 1
ATOM 760 N N . SER A 1 102 ? -2.094 -9.651 -0.619 1.00 76.50 102 SER A N 1
ATOM 761 C CA . SER A 1 102 ? -2.428 -9.945 0.777 1.00 76.50 102 SER A CA 1
ATOM 762 C C . SER A 1 102 ? -1.446 -9.276 1.742 1.00 76.50 102 SER A C 1
ATOM 764 O O . SER A 1 102 ? -0.286 -9.039 1.411 1.00 76.50 102 SER A O 1
ATOM 766 N N . ASP A 1 103 ? -1.912 -8.960 2.945 1.00 77.69 103 ASP A N 1
ATOM 767 C CA . ASP A 1 103 ? -1.081 -8.441 4.032 1.00 77.69 103 ASP A CA 1
ATOM 768 C C . ASP A 1 103 ? -0.106 -9.496 4.581 1.00 77.69 103 ASP A C 1
ATOM 770 O O . ASP A 1 103 ? 0.970 -9.145 5.065 1.00 77.69 103 ASP A O 1
ATOM 774 N N . GLU A 1 104 ? -0.429 -10.784 4.439 1.00 81.25 104 GLU A N 1
ATOM 775 C CA . GLU A 1 104 ? 0.452 -11.898 4.815 1.00 81.25 104 GLU A CA 1
ATOM 776 C C . GLU A 1 104 ? 1.734 -11.945 3.962 1.00 81.25 104 GLU A C 1
ATOM 778 O O . GLU A 1 104 ? 2.780 -12.378 4.447 1.00 81.25 104 GLU A O 1
ATOM 783 N N . ASP A 1 105 ? 1.677 -11.453 2.719 1.00 83.44 105 ASP A N 1
ATOM 784 C CA . ASP A 1 105 ? 2.804 -11.448 1.777 1.00 83.44 105 ASP A CA 1
ATOM 785 C C . ASP A 1 105 ? 3.727 -10.222 1.941 1.00 83.44 105 ASP A C 1
ATOM 787 O O . ASP A 1 105 ? 4.879 -10.238 1.493 1.00 83.44 105 ASP A O 1
ATOM 791 N N . LEU A 1 106 ? 3.267 -9.165 2.628 1.00 86.94 106 LEU A N 1
ATOM 792 C CA . LEU A 1 106 ? 4.026 -7.920 2.811 1.00 86.94 106 LEU A CA 1
ATOM 793 C C . LEU A 1 106 ? 5.413 -8.126 3.440 1.00 86.94 106 LEU A C 1
ATOM 795 O O . LEU A 1 106 ? 6.373 -7.551 2.922 1.00 86.94 106 LEU A O 1
ATOM 799 N N . PRO A 1 107 ? 5.600 -8.942 4.500 1.00 91.00 107 PRO A N 1
ATOM 800 C CA . PRO A 1 107 ? 6.926 -9.151 5.077 1.00 91.00 107 PRO A CA 1
ATOM 801 C C . PRO A 1 107 ? 7.935 -9.726 4.075 1.00 91.00 107 PRO A C 1
ATOM 803 O O . PRO A 1 107 ? 9.100 -9.323 4.079 1.00 91.00 10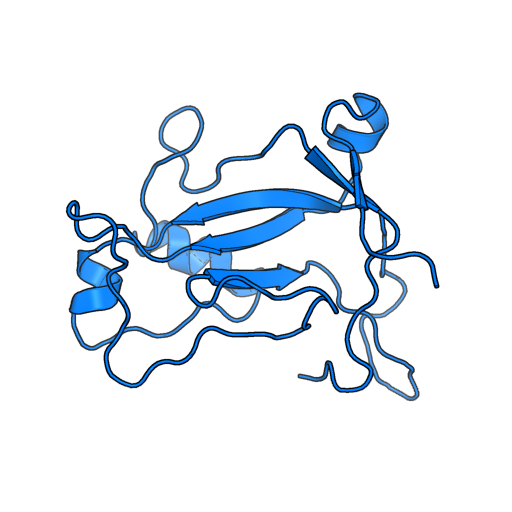7 PRO A O 1
ATOM 806 N N . ALA A 1 108 ? 7.496 -10.639 3.202 1.00 90.81 108 ALA A N 1
ATOM 807 C CA . ALA A 1 108 ? 8.349 -11.236 2.178 1.00 90.81 108 ALA A CA 1
ATOM 808 C C . ALA A 1 108 ? 8.691 -10.223 1.075 1.00 90.81 108 ALA A C 1
ATOM 810 O O . ALA A 1 108 ? 9.864 -10.077 0.729 1.00 90.81 108 ALA A O 1
ATOM 811 N N . ALA A 1 109 ? 7.700 -9.470 0.593 1.00 93.06 109 ALA A N 1
ATOM 812 C CA . ALA A 1 109 ? 7.885 -8.419 -0.407 1.00 93.06 109 ALA A CA 1
ATOM 813 C C . ALA A 1 109 ? 8.821 -7.294 0.085 1.00 93.06 109 ALA A C 1
ATOM 815 O O . ALA A 1 109 ? 9.715 -6.836 -0.633 1.00 93.06 109 ALA A O 1
ATOM 816 N N . ILE A 1 110 ? 8.685 -6.887 1.355 1.00 94.88 110 ILE A N 1
ATOM 817 C CA . ILE A 1 110 ? 9.586 -5.921 2.003 1.00 94.88 110 ILE A CA 1
ATOM 818 C C . ILE A 1 110 ? 11.012 -6.482 2.079 1.00 94.88 110 ILE A C 1
ATOM 820 O O . ILE A 1 110 ? 11.962 -5.783 1.723 1.00 94.88 110 ILE A O 1
ATOM 8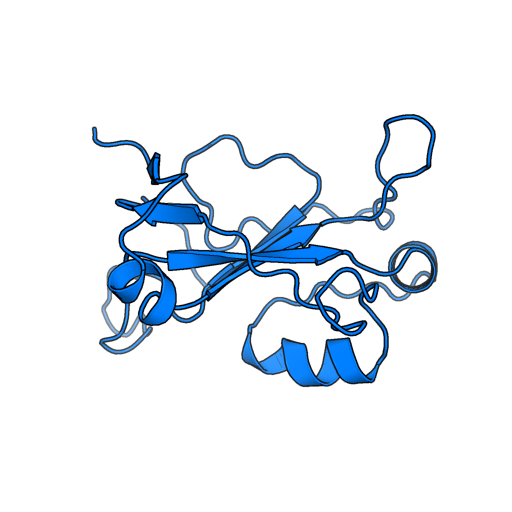24 N N . ALA A 1 111 ? 11.177 -7.739 2.504 1.00 95.50 111 ALA A N 1
ATOM 825 C CA . ALA A 1 111 ? 12.486 -8.391 2.580 1.00 95.50 111 ALA A CA 1
ATOM 826 C C . ALA A 1 111 ? 13.150 -8.569 1.201 1.00 95.50 111 ALA A C 1
ATOM 828 O O . ALA A 1 111 ? 14.376 -8.572 1.106 1.00 95.50 111 ALA A O 1
ATOM 829 N N . ALA A 1 112 ? 12.352 -8.679 0.137 1.00 95.19 112 ALA A N 1
ATOM 830 C CA . ALA A 1 112 ? 12.807 -8.750 -1.249 1.00 95.19 112 ALA A CA 1
ATOM 831 C C . ALA A 1 112 ? 13.110 -7.374 -1.880 1.00 95.19 112 ALA A C 1
ATOM 833 O O . ALA A 1 112 ? 13.522 -7.314 -3.038 1.00 95.19 112 ALA A O 1
ATOM 834 N N . HIS A 1 113 ? 12.957 -6.272 -1.133 1.00 94.50 113 HIS A N 1
ATOM 835 C CA . HIS A 1 113 ? 13.153 -4.899 -1.619 1.00 94.50 113 HIS A CA 1
ATOM 836 C C . HIS A 1 113 ? 12.232 -4.515 -2.793 1.00 94.50 113 HIS A C 1
ATOM 838 O O . HIS A 1 113 ? 12.578 -3.695 -3.650 1.00 94.50 113 HIS A O 1
ATOM 844 N N . GLU A 1 114 ? 11.023 -5.074 -2.812 1.00 95.88 114 GLU A N 1
ATOM 845 C CA . GLU A 1 114 ? 10.002 -4.728 -3.806 1.00 95.88 114 GLU A CA 1
ATOM 846 C C . GLU A 1 114 ? 9.432 -3.321 -3.579 1.00 95.88 114 GLU A C 1
ATOM 848 O O . GLU A 1 114 ? 8.880 -2.734 -4.506 1.00 95.88 114 GLU A O 1
ATOM 853 N N . PHE A 1 115 ? 9.634 -2.737 -2.391 1.00 96.25 115 PHE A N 1
ATOM 854 C CA . PHE A 1 115 ? 9.193 -1.392 -2.012 1.00 96.25 115 PHE A CA 1
ATOM 855 C C . PHE A 1 115 ? 10.359 -0.444 -1.697 1.00 96.25 115 PHE A C 1
ATOM 857 O O . PHE A 1 115 ? 11.419 -0.854 -1.220 1.00 96.25 115 PHE A O 1
ATOM 864 N N . LEU A 1 116 ? 10.144 0.851 -1.933 1.00 95.62 116 LEU A N 1
ATOM 865 C CA . LEU A 1 116 ? 11.066 1.923 -1.569 1.00 95.62 116 LEU A CA 1
ATOM 866 C C . LEU A 1 116 ? 11.037 2.208 -0.056 1.00 95.62 116 LEU A C 1
ATOM 868 O O . LEU A 1 116 ? 9.962 2.206 0.543 1.00 95.62 116 LEU A O 1
ATOM 872 N N . PRO A 1 117 ? 12.185 2.552 0.557 1.00 95.94 117 PRO A N 1
ATOM 873 C CA . PRO A 1 117 ? 12.272 2.919 1.968 1.00 95.94 117 PRO A CA 1
ATOM 874 C C . PRO A 1 117 ? 11.811 4.371 2.201 1.00 95.94 117 PRO A C 1
ATOM 876 O O . PRO A 1 117 ? 12.627 5.275 2.381 1.00 95.94 117 PRO A O 1
ATOM 879 N N . ILE A 1 118 ? 10.501 4.617 2.136 1.00 94.31 118 ILE A N 1
ATOM 880 C CA . ILE A 1 118 ? 9.901 5.964 2.231 1.00 94.31 118 ILE A CA 1
ATOM 881 C C . ILE A 1 118 ? 9.481 6.368 3.651 1.00 94.31 118 ILE A C 1
ATOM 883 O O . ILE A 1 118 ? 9.092 7.512 3.884 1.00 94.31 118 ILE A O 1
ATOM 887 N N . GLY A 1 119 ? 9.516 5.427 4.588 1.00 94.38 119 GLY A N 1
ATOM 888 C CA . GLY A 1 119 ? 9.050 5.603 5.950 1.00 94.38 119 GLY A CA 1
ATOM 889 C C . GLY A 1 119 ? 10.139 5.968 6.963 1.00 94.38 119 GLY A C 1
ATOM 890 O O . GLY A 1 119 ? 11.326 6.096 6.629 1.00 94.38 119 GLY A O 1
ATOM 891 N N . PRO A 1 120 ? 9.750 6.148 8.238 1.00 94.62 120 PRO A N 1
ATOM 892 C CA . PRO A 1 120 ? 10.667 6.499 9.315 1.00 94.62 120 PRO A CA 1
ATOM 893 C C . PRO A 1 120 ? 11.817 5.496 9.451 1.00 94.62 120 PRO A C 1
ATOM 895 O O . PRO A 1 120 ? 11.614 4.286 9.472 1.00 94.62 120 PRO A O 1
ATOM 898 N N . GLY A 1 121 ? 13.048 5.997 9.563 1.00 94.44 121 GLY A N 1
ATOM 899 C CA . GLY A 1 121 ? 14.225 5.135 9.718 1.00 94.44 121 GLY A CA 1
ATOM 900 C C . GLY A 1 121 ? 14.543 4.265 8.494 1.00 94.44 121 GLY A C 1
ATOM 901 O O . GLY A 1 121 ? 15.308 3.315 8.626 1.00 94.44 121 GLY A O 1
ATOM 902 N N . GLY A 1 122 ? 13.980 4.580 7.321 1.00 93.06 122 GLY A N 1
ATOM 903 C CA . GLY A 1 122 ? 14.178 3.809 6.094 1.00 93.06 122 GLY A CA 1
ATOM 904 C C . GLY A 1 122 ? 13.267 2.585 5.974 1.00 93.06 122 GLY A C 1
ATOM 905 O O . GLY A 1 122 ? 13.593 1.661 5.232 1.00 93.06 122 GLY A O 1
ATOM 906 N N . SER A 1 123 ? 12.143 2.548 6.698 1.00 95.88 123 SER A N 1
ATOM 907 C CA . SER A 1 123 ? 11.117 1.518 6.511 1.00 95.88 123 SER A CA 1
ATOM 908 C C . SER A 1 123 ? 10.425 1.652 5.151 1.00 95.88 123 SER A C 1
ATOM 910 O O . SER A 1 123 ? 10.331 2.743 4.590 1.00 95.88 123 SER A O 1
ATOM 912 N N . ALA A 1 124 ? 9.892 0.548 4.626 1.00 96.00 124 ALA A N 1
ATOM 913 C CA . ALA A 1 124 ? 9.035 0.575 3.436 1.00 96.00 124 ALA A CA 1
ATOM 914 C C . ALA A 1 124 ? 7.647 1.178 3.720 1.00 96.00 124 ALA A C 1
ATOM 916 O O . ALA A 1 124 ? 7.015 1.758 2.841 1.00 96.00 124 ALA A O 1
ATOM 917 N N . GLU A 1 125 ? 7.180 1.042 4.960 1.00 95.62 125 GLU A N 1
ATOM 918 C CA . GLU A 1 125 ? 5.883 1.532 5.414 1.00 95.62 125 GLU A CA 1
ATOM 919 C C . GLU A 1 125 ? 5.972 2.997 5.849 1.00 95.62 125 GLU A C 1
ATOM 921 O O . GLU A 1 125 ? 6.764 3.331 6.736 1.00 95.62 125 GLU A O 1
ATOM 926 N N . LEU A 1 126 ? 5.116 3.850 5.282 1.00 95.12 126 LEU A N 1
ATOM 927 C CA . LEU A 1 126 ? 4.876 5.223 5.720 1.00 95.12 126 LEU A CA 1
ATOM 928 C C . LEU A 1 126 ? 3.464 5.334 6.327 1.00 95.12 126 LEU A C 1
ATOM 930 O O . LEU A 1 126 ? 2.490 5.528 5.594 1.00 95.12 126 LEU A O 1
ATOM 934 N N . PRO A 1 127 ? 3.319 5.220 7.660 1.00 92.81 127 PRO A N 1
ATOM 935 C CA . PRO A 1 127 ? 2.050 5.479 8.330 1.00 92.81 127 PRO A CA 1
ATOM 936 C C . PRO A 1 127 ? 1.646 6.948 8.168 1.00 92.81 127 PRO A C 1
ATOM 938 O O . PRO A 1 127 ? 2.448 7.845 8.434 1.00 92.81 127 PRO A O 1
ATOM 941 N N . LEU A 1 128 ? 0.403 7.197 7.764 1.00 90.25 128 LEU A N 1
ATOM 942 C CA . LEU A 1 128 ? -0.160 8.541 7.662 1.00 90.25 128 LEU A CA 1
ATOM 943 C C . LEU A 1 128 ? -0.962 8.881 8.928 1.00 90.25 128 LEU A C 1
ATOM 945 O O . LEU A 1 128 ? -1.585 7.991 9.511 1.00 90.25 128 LEU A O 1
ATOM 949 N N . PRO A 1 129 ? -1.012 10.158 9.348 1.00 90.44 129 PRO A N 1
ATOM 950 C CA . PRO A 1 129 ? -1.806 10.599 10.497 1.00 90.44 129 PRO A CA 1
ATOM 951 C C . PRO A 1 129 ? -3.302 10.717 10.145 1.00 90.44 129 PRO A C 1
ATOM 953 O O . PRO A 1 129 ? -3.969 11.655 10.557 1.00 90.44 129 PRO A O 1
ATOM 956 N N . VAL A 1 130 ? -3.822 9.786 9.345 1.00 87.44 130 VAL A N 1
ATOM 957 C CA . VAL A 1 130 ? -5.174 9.827 8.784 1.00 87.44 130 VAL A CA 1
ATOM 958 C C . VAL A 1 130 ? -5.883 8.523 9.093 1.00 87.44 130 VAL A C 1
ATOM 960 O O . VAL A 1 130 ? -5.315 7.437 8.933 1.00 87.44 130 VAL A O 1
ATOM 963 N N . VAL A 1 131 ? -7.146 8.635 9.494 1.00 87.38 131 VAL A N 1
ATOM 964 C CA . VAL A 1 131 ? -8.020 7.488 9.725 1.00 87.38 131 VAL A CA 1
ATOM 965 C C . VAL A 1 131 ? -9.209 7.524 8.764 1.00 87.38 131 VAL A C 1
ATOM 967 O O . VAL A 1 131 ? -9.899 8.535 8.652 1.00 87.38 131 VAL A O 1
ATOM 970 N N . LEU A 1 132 ? -9.464 6.413 8.075 1.00 83.06 132 LEU A N 1
ATOM 971 C CA . LEU A 1 132 ? -10.614 6.220 7.200 1.00 83.06 132 LEU A CA 1
ATOM 972 C C . LEU A 1 132 ? -11.781 5.626 7.990 1.00 83.06 132 LEU A C 1
ATOM 974 O O . LEU A 1 132 ? -11.668 4.545 8.577 1.00 83.06 132 LEU A O 1
ATOM 978 N N . ILE A 1 133 ? -12.922 6.316 7.970 1.00 76.44 133 ILE A N 1
ATOM 979 C CA . ILE A 1 133 ? -14.144 5.880 8.648 1.00 76.44 133 ILE A CA 1
ATOM 980 C C . ILE A 1 133 ? -15.317 5.726 7.674 1.00 76.44 133 ILE A C 1
ATOM 982 O O . ILE A 1 133 ? -15.356 6.319 6.593 1.00 76.44 133 ILE A O 1
ATOM 986 N N . CYS A 1 134 ? -16.269 4.870 8.057 1.00 67.69 134 CYS A N 1
ATOM 987 C CA . CYS A 1 134 ? -17.388 4.433 7.216 1.00 67.69 134 CYS A CA 1
ATOM 988 C C . CYS A 1 134 ? -16.991 3.966 5.793 1.00 67.69 134 CYS A C 1
ATOM 990 O O . CYS A 1 134 ? -17.671 4.351 4.836 1.00 67.69 134 CYS A O 1
ATOM 992 N N . PRO A 1 135 ? -15.929 3.156 5.600 1.00 65.06 135 PRO A N 1
ATOM 993 C CA . PRO A 1 135 ? -15.631 2.660 4.268 1.00 65.06 135 PRO A CA 1
ATOM 994 C C . PRO A 1 135 ? -16.751 1.726 3.796 1.00 65.06 135 PRO A C 1
ATOM 996 O O . PRO A 1 135 ? -17.133 0.780 4.482 1.00 65.06 135 PRO A O 1
ATOM 999 N N . LEU A 1 136 ? -17.307 2.024 2.621 1.00 60.62 136 LEU A N 1
ATOM 1000 C CA . LEU A 1 136 ? -18.190 1.117 1.901 1.00 60.62 136 LEU A CA 1
ATOM 1001 C C . LEU A 1 136 ? -17.337 0.364 0.892 1.00 60.62 136 LEU A C 1
ATOM 1003 O O . LEU A 1 136 ? -16.764 0.961 -0.024 1.00 60.62 136 LEU A O 1
ATOM 1007 N N . VAL A 1 137 ? -17.263 -0.943 1.084 1.00 57.88 137 VAL A N 1
ATOM 1008 C CA . VAL A 1 137 ? -16.643 -1.856 0.134 1.00 57.88 137 VAL A CA 1
ATOM 1009 C C . VAL A 1 137 ? -17.683 -2.296 -0.894 1.00 57.88 137 VAL A C 1
ATOM 1011 O O . VAL A 1 137 ? -18.867 -2.428 -0.570 1.00 57.88 137 VAL A O 1
ATOM 1014 N N . SER A 1 138 ? -17.253 -2.485 -2.144 1.00 55.16 138 SER A N 1
ATOM 1015 C CA . SER A 1 138 ? -18.123 -2.988 -3.210 1.00 55.16 138 SER A CA 1
ATOM 1016 C C . SER A 1 138 ? -18.819 -4.297 -2.800 1.00 55.16 138 SER A C 1
ATOM 1018 O O . SER A 1 138 ? -18.159 -5.181 -2.253 1.00 55.16 138 SER A O 1
ATOM 1020 N N . PRO A 1 139 ? -20.109 -4.501 -3.140 1.00 53.72 139 PRO A N 1
ATOM 1021 C CA . PRO A 1 139 ? -20.782 -5.793 -2.978 1.00 53.72 139 PRO A CA 1
ATOM 1022 C C . PRO A 1 139 ? -20.090 -6.961 -3.699 1.00 53.72 139 PRO A C 1
ATOM 1024 O O . PRO A 1 139 ? -20.380 -8.114 -3.402 1.00 53.72 139 PRO A O 1
ATOM 1027 N N . SER A 1 140 ? -19.216 -6.661 -4.665 1.00 49.94 140 SER A N 1
ATOM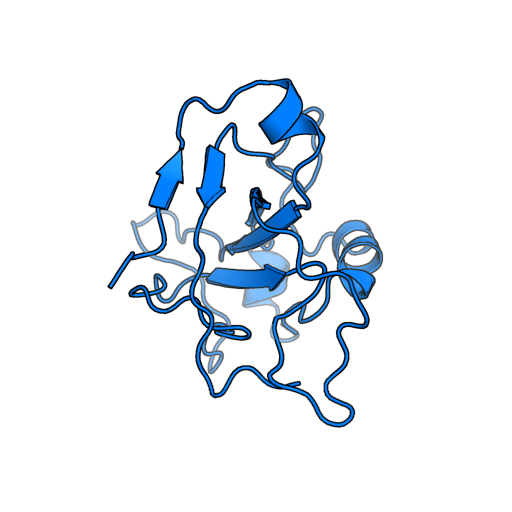 1028 C CA . SER A 1 140 ? -18.424 -7.625 -5.433 1.00 49.94 140 SER A CA 1
ATOM 1029 C C . SER A 1 140 ? -17.002 -7.826 -4.899 1.00 49.94 140 SER A C 1
ATOM 1031 O O . SER A 1 140 ? -16.179 -8.380 -5.617 1.00 49.94 140 SER A O 1
ATOM 1033 N N . ALA A 1 141 ? -16.678 -7.318 -3.707 1.00 49.25 141 ALA A N 1
ATOM 1034 C CA . ALA A 1 141 ? -15.414 -7.635 -3.060 1.00 49.25 141 ALA A CA 1
ATOM 1035 C C . ALA A 1 141 ? -15.408 -9.111 -2.659 1.00 49.25 141 ALA A C 1
ATOM 1037 O O . ALA A 1 141 ? -16.175 -9.545 -1.797 1.00 49.25 141 ALA A O 1
ATOM 1038 N N . SER A 1 142 ? -14.562 -9.885 -3.315 1.00 45.75 142 SER A N 1
ATOM 1039 C CA . SER A 1 142 ? -14.377 -11.305 -3.066 1.00 45.75 142 SER A CA 1
ATOM 1040 C C . SER A 1 142 ? -12.944 -11.650 -3.424 1.00 45.75 142 SER A C 1
ATOM 1042 O O . SER A 1 142 ? -12.511 -11.255 -4.504 1.00 45.75 142 SER A O 1
ATOM 1044 N N . ARG A 1 143 ? -12.275 -12.441 -2.577 1.00 47.03 143 ARG A N 1
ATOM 1045 C CA . ARG A 1 143 ? -11.174 -13.280 -3.067 1.00 47.03 143 ARG A CA 1
ATOM 1046 C C . ARG A 1 143 ? -11.706 -14.273 -4.097 1.00 47.03 143 ARG A C 1
ATOM 1048 O O . ARG A 1 143 ? -12.814 -14.810 -3.853 1.00 47.03 143 ARG A O 1
#

pLDDT: mean 76.34, std 17.05, range [36.69, 96.25]

Foldseek 3Di:
DDAKDKDQADDPVQQVPAAEKEKEFADAPVPPHGLAAPPDFEDCAQPFPDPDDRTIHIEDPWDDAPDDPQDVPPDPDDWHWYKYAYFDSCQRHVNPNDDDHYPVCVVVCQVVRRTFQPDPPSGRIHTHSMIIGPTDTDNPRDD